Protein AF-A0ABD0MXZ6-F1 (afdb_monomer)

InterPro domains:
  IPR010255 Haem peroxidase superfamily [SSF48113] (2-83)
  IPR019791 Haem peroxidase, animal-type [PF03098] (3-91)
  IPR019791 Haem peroxidase, animal-type [PS50292] (1-92)
  IPR037120 Haem peroxidase domain superfamily, animal type [G3DSA:1.10.640.10] (1-92)

Solvent-accessible surface area (backbone atoms only — not comparable to full-atom values): 5722 Å² total; per-residue (Å²): 108,71,68,62,51,37,55,75,43,73,69,40,74,90,69,61,50,68,69,62,53,31,57,72,52,43,79,96,50,72,8,72,65,45,43,51,54,53,49,55,52,52,50,50,54,56,76,69,40,72,79,34,73,82,42,63,89,63,67,84,50,54,74,69,52,39,53,52,56,71,69,57,48,74,59,58,52,47,46,71,77,43,100,52,59,98,76,78,59,78,83,130

pLDDT: mean 95.55, std 4.24, range [68.75, 98.62]

Structure (mmCIF, N/CA/C/O backbone):
data_AF-A0ABD0MXZ6-F1
#
_entry.id   AF-A0ABD0MXZ6-F1
#
loop_
_atom_site.group_PDB
_atom_site.id
_atom_site.type_symbol
_atom_site.label_atom_id
_atom_site.label_alt_id
_atom_site.label_comp_id
_atom_site.label_asym_id
_atom_site.label_entity_id
_atom_site.label_seq_id
_atom_site.pdbx_PDB_ins_code
_atom_site.Cartn_x
_atom_site.Cartn_y
_atom_site.Cartn_z
_atom_site.occupancy
_atom_site.B_iso_or_equiv
_atom_site.auth_seq_id
_atom_site.auth_comp_id
_atom_site.auth_asym_id
_atom_site.auth_atom_id
_atom_site.pdbx_PDB_model_num
ATOM 1 N N . PHE A 1 1 ? 21.603 -9.928 -19.113 1.00 87.44 1 PHE A N 1
ATOM 2 C CA . PHE A 1 1 ? 20.204 -9.478 -19.181 1.00 87.44 1 PHE A CA 1
ATOM 3 C C . PHE A 1 1 ? 20.124 -8.015 -19.608 1.00 87.44 1 PHE A C 1
ATOM 5 O O . PHE A 1 1 ? 19.802 -7.796 -20.764 1.00 87.44 1 PHE A O 1
ATOM 12 N N . LEU A 1 2 ? 20.551 -7.051 -18.778 1.00 94.12 2 LEU A N 1
ATOM 13 C CA . LEU A 1 2 ? 20.452 -5.607 -19.074 1.00 94.12 2 LEU A CA 1
ATOM 14 C C . LEU A 1 2 ? 21.003 -5.179 -20.447 1.00 94.12 2 LEU A C 1
ATOM 16 O O . LEU A 1 2 ? 20.355 -4.407 -21.131 1.00 94.12 2 LEU A O 1
ATOM 20 N N . ARG A 1 3 ? 22.137 -5.736 -20.901 1.00 96.00 3 ARG A N 1
ATOM 21 C CA . ARG A 1 3 ? 22.673 -5.461 -22.253 1.00 96.00 3 ARG A CA 1
ATOM 22 C C . ARG A 1 3 ? 21.715 -5.849 -23.387 1.00 96.00 3 ARG A C 1
ATOM 24 O O . ARG A 1 3 ? 21.498 -5.058 -24.287 1.00 96.00 3 ARG A O 1
ATOM 31 N N . LYS A 1 4 ? 21.090 -7.029 -23.299 1.00 97.06 4 LYS A N 1
ATOM 32 C CA . LYS A 1 4 ? 20.099 -7.488 -24.290 1.00 97.06 4 LYS A CA 1
ATOM 33 C C . LYS A 1 4 ? 18.828 -6.638 -24.251 1.00 97.06 4 LYS A C 1
ATOM 35 O O . LYS A 1 4 ? 18.187 -6.445 -25.272 1.00 97.06 4 LYS A O 1
ATOM 40 N N . LEU A 1 5 ? 18.461 -6.159 -23.062 1.00 96.19 5 LEU A N 1
ATOM 41 C CA . LEU A 1 5 ? 17.325 -5.261 -22.896 1.00 96.19 5 LEU A CA 1
ATOM 42 C C . LEU A 1 5 ? 17.630 -3.894 -23.516 1.00 96.19 5 LEU A C 1
ATOM 44 O O . LEU A 1 5 ? 16.834 -3.401 -24.297 1.00 96.19 5 LEU A O 1
ATOM 48 N N . ALA A 1 6 ? 18.809 -3.329 -23.252 1.00 97.19 6 ALA A N 1
ATOM 49 C CA . ALA A 1 6 ? 19.255 -2.096 -23.894 1.00 97.19 6 ALA A CA 1
ATOM 50 C C . ALA A 1 6 ? 19.264 -2.230 -25.426 1.00 97.19 6 ALA A C 1
ATOM 52 O O . ALA A 1 6 ? 18.745 -1.355 -26.105 1.00 97.19 6 ALA A O 1
ATOM 53 N N . GLU A 1 7 ? 19.757 -3.350 -25.967 1.00 97.81 7 GLU A N 1
ATOM 54 C CA . GLU A 1 7 ? 19.693 -3.653 -27.405 1.00 97.81 7 GLU A CA 1
ATOM 55 C C . GLU A 1 7 ? 18.249 -3.709 -27.940 1.00 97.81 7 GLU A C 1
ATOM 57 O O . GLU A 1 7 ? 17.986 -3.166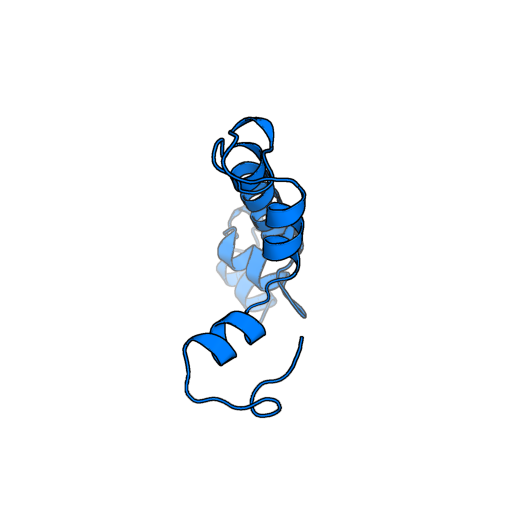 -29.010 1.00 97.81 7 GLU A O 1
ATOM 62 N N . LEU A 1 8 ? 17.306 -4.309 -27.198 1.00 97.38 8 LEU A N 1
ATOM 63 C CA . LEU A 1 8 ? 15.881 -4.354 -27.564 1.00 97.38 8 LEU A CA 1
ATOM 64 C C . LEU A 1 8 ? 15.257 -2.953 -27.659 1.00 97.38 8 LEU A C 1
ATOM 66 O O . LEU A 1 8 ? 14.418 -2.716 -28.524 1.00 97.38 8 LEU A O 1
ATOM 70 N N . TYR A 1 9 ? 15.695 -2.028 -26.805 1.00 97.50 9 TYR A N 1
ATOM 71 C CA . TYR A 1 9 ? 15.297 -0.617 -26.837 1.00 97.50 9 TYR A CA 1
ATOM 72 C C . TYR A 1 9 ? 16.219 0.248 -27.710 1.00 97.50 9 TYR A C 1
ATOM 74 O O . TYR A 1 9 ? 16.255 1.464 -27.552 1.00 97.50 9 TYR A O 1
ATOM 82 N N . GLU A 1 10 ? 16.977 -0.357 -28.633 1.00 97.94 10 GLU A N 1
ATOM 83 C CA . GLU A 1 10 ? 17.870 0.338 -29.576 1.00 97.94 10 GLU A CA 1
ATOM 84 C C . GLU A 1 10 ? 18.925 1.231 -28.892 1.00 97.94 10 GLU A C 1
ATOM 86 O O . GLU A 1 10 ? 19.412 2.206 -29.457 1.00 97.94 10 GLU A O 1
ATOM 91 N N . ASN A 1 11 ? 19.317 0.867 -27.668 1.00 97.00 11 ASN A N 1
ATOM 92 C CA . ASN A 1 11 ? 20.182 1.638 -26.772 1.00 97.00 11 ASN A CA 1
ATOM 93 C C . ASN A 1 11 ? 19.664 3.059 -26.472 1.00 97.00 11 ASN A C 1
ATOM 95 O O . ASN A 1 11 ? 20.442 3.927 -26.074 1.00 97.00 11 ASN A O 1
ATOM 99 N N . ASP A 1 12 ? 18.357 3.287 -26.615 1.00 97.75 12 ASP A N 1
ATOM 100 C CA . ASP A 1 12 ? 17.685 4.547 -26.316 1.00 97.75 12 ASP A CA 1
ATOM 101 C C . ASP A 1 12 ? 16.779 4.389 -25.088 1.00 97.75 12 ASP A C 1
ATOM 103 O O . ASP A 1 12 ? 15.714 3.770 -25.125 1.00 97.75 12 ASP A O 1
ATOM 107 N N . ILE A 1 13 ? 17.209 4.982 -23.974 1.00 95.50 13 ILE A N 1
ATOM 108 C CA . ILE A 1 13 ? 16.498 4.902 -22.696 1.00 95.50 13 ILE A CA 1
ATOM 109 C C . ILE A 1 13 ? 15.120 5.571 -22.730 1.00 95.50 13 ILE A C 1
ATOM 111 O O . ILE A 1 13 ? 14.241 5.180 -21.969 1.00 95.50 13 ILE A O 1
ATOM 115 N N . SER A 1 14 ? 14.898 6.549 -23.615 1.00 97.44 14 SER A N 1
ATOM 116 C CA . SER A 1 14 ? 13.616 7.262 -23.702 1.00 97.44 14 SER A CA 1
ATOM 117 C C . SER A 1 14 ? 12.467 6.373 -24.188 1.00 97.44 14 SER A C 1
ATOM 119 O O . SER A 1 14 ? 11.298 6.718 -24.022 1.00 97.44 14 SER A O 1
ATOM 121 N N . ARG A 1 15 ? 12.801 5.209 -24.758 1.00 97.69 15 ARG A N 1
ATOM 122 C CA . ARG A 1 15 ? 11.853 4.212 -25.260 1.00 97.69 15 ARG A CA 1
ATOM 123 C C . ARG A 1 15 ? 11.466 3.165 -24.223 1.00 97.69 15 ARG A C 1
ATOM 125 O O . ARG A 1 15 ? 10.558 2.384 -24.487 1.00 97.69 15 ARG A O 1
ATOM 132 N N . LEU A 1 16 ? 12.151 3.127 -23.079 1.00 97.38 16 LEU A N 1
ATOM 133 C CA . LEU A 1 16 ? 11.857 2.185 -22.007 1.00 97.38 16 LEU A CA 1
ATOM 134 C C . LEU A 1 16 ? 10.510 2.533 -21.365 1.00 97.38 16 LEU A C 1
ATOM 136 O O . LEU A 1 16 ? 10.331 3.626 -20.829 1.00 97.38 16 LEU A O 1
ATOM 140 N N . GLU A 1 17 ? 9.560 1.6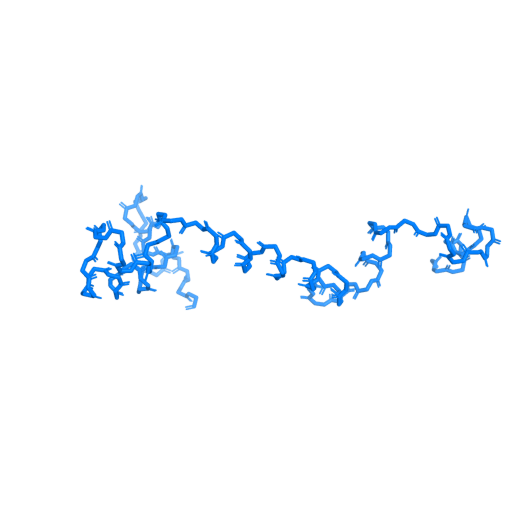01 -21.381 1.00 97.56 17 GLU A N 1
ATOM 141 C CA . GLU A 1 17 ? 8.263 1.830 -20.757 1.00 97.56 17 GLU A CA 1
ATOM 142 C C . GLU A 1 17 ? 8.353 1.789 -19.230 1.00 97.56 17 GLU A C 1
ATOM 144 O O . GLU A 1 17 ? 9.122 1.027 -18.636 1.00 97.56 17 GLU A O 1
ATOM 149 N N . LEU A 1 18 ? 7.462 2.553 -18.590 1.00 96.81 18 LEU A N 1
ATOM 150 C CA . LEU A 1 18 ? 7.332 2.649 -17.136 1.00 96.81 18 LEU A CA 1
ATOM 151 C C . LEU A 1 18 ? 7.292 1.278 -16.450 1.00 96.81 18 LEU A C 1
ATOM 153 O O . LEU A 1 18 ? 7.929 1.093 -15.419 1.00 96.81 18 LEU A O 1
ATOM 157 N N . PHE A 1 19 ? 6.539 0.323 -17.005 1.00 96.31 19 PHE A N 1
ATOM 158 C CA . PHE A 1 19 ? 6.366 -0.976 -16.363 1.00 96.31 19 PHE A CA 1
ATOM 159 C C . PHE A 1 19 ? 7.678 -1.765 -16.304 1.00 96.31 19 PHE A C 1
ATOM 161 O O . PHE A 1 19 ? 8.037 -2.291 -15.253 1.00 96.31 19 PHE A O 1
ATOM 168 N N . VAL A 1 20 ? 8.424 -1.803 -17.411 1.00 96.38 20 VAL A N 1
ATOM 169 C CA . VAL A 1 20 ? 9.724 -2.482 -17.465 1.00 96.38 20 VAL A CA 1
ATOM 170 C C . VAL A 1 20 ? 10.731 -1.744 -16.589 1.00 96.38 20 VAL A C 1
ATOM 172 O O . VAL A 1 20 ? 11.395 -2.382 -15.779 1.00 96.38 20 VAL A O 1
ATOM 175 N N . GLY A 1 21 ? 10.794 -0.411 -16.680 1.00 95.75 21 GLY A N 1
ATOM 176 C CA . GLY A 1 21 ? 11.664 0.410 -15.836 1.00 95.75 21 GLY A CA 1
ATOM 177 C C . GLY A 1 21 ? 11.425 0.197 -14.339 1.00 95.75 21 GLY A C 1
ATOM 178 O O . GLY A 1 21 ? 12.362 -0.109 -13.609 1.00 95.75 21 GLY A O 1
ATOM 179 N N . GLY A 1 22 ? 10.172 0.254 -13.886 1.00 95.81 22 GLY A N 1
ATOM 180 C CA . GLY A 1 22 ? 9.837 0.063 -12.474 1.00 95.81 22 GLY A CA 1
ATOM 181 C C . GLY A 1 22 ? 10.123 -1.350 -11.956 1.00 95.81 22 GLY A C 1
ATOM 182 O O . GLY A 1 22 ? 10.513 -1.508 -10.800 1.00 95.81 22 GLY A O 1
ATOM 183 N N . LEU A 1 23 ? 10.011 -2.380 -12.805 1.00 95.19 23 LEU A N 1
ATOM 184 C CA . LEU A 1 23 ? 10.439 -3.738 -12.451 1.00 95.19 23 LEU A CA 1
ATOM 185 C C . LEU A 1 23 ? 11.961 -3.851 -12.308 1.00 95.19 23 LEU A C 1
ATOM 187 O O . LEU A 1 23 ? 12.433 -4.562 -11.423 1.00 95.19 23 LEU A O 1
ATOM 191 N N . LEU A 1 24 ? 12.733 -3.158 -13.153 1.00 95.75 24 LEU A N 1
ATOM 192 C CA . LEU A 1 24 ? 14.200 -3.163 -13.074 1.00 95.75 24 LEU A CA 1
ATOM 193 C C . LEU A 1 24 ? 14.734 -2.511 -11.794 1.00 95.75 24 LEU A C 1
ATOM 195 O O . LEU A 1 24 ? 15.845 -2.827 -11.376 1.00 95.75 24 LEU A O 1
ATOM 199 N N . GLU A 1 25 ? 13.966 -1.614 -11.180 1.00 95.56 25 GLU A N 1
ATOM 200 C CA . GLU A 1 25 ? 14.330 -0.947 -9.929 1.00 95.56 25 GLU A CA 1
ATOM 201 C C . GLU A 1 25 ? 14.049 -1.793 -8.669 1.00 95.56 25 GLU A C 1
ATOM 203 O O . GLU A 1 25 ? 14.461 -1.418 -7.569 1.00 95.56 25 GLU A O 1
ATOM 208 N N . SER A 1 26 ? 13.341 -2.919 -8.807 1.00 94.12 26 SER A N 1
ATOM 209 C CA . SER A 1 26 ? 12.922 -3.774 -7.691 1.00 94.12 26 SER A CA 1
ATOM 210 C C . SER A 1 26 ? 14.092 -4.562 -7.090 1.00 94.12 26 SER A C 1
ATOM 212 O O . SER A 1 26 ? 14.860 -5.196 -7.813 1.00 94.12 26 SER A O 1
ATOM 214 N N . GLN A 1 27 ? 14.181 -4.594 -5.755 1.00 88.88 27 GLN A N 1
ATOM 215 C CA . GLN A 1 27 ? 15.132 -5.438 -5.008 1.00 88.88 27 GLN A CA 1
ATOM 216 C C . GLN A 1 27 ? 14.400 -6.317 -3.984 1.00 88.88 27 GLN A C 1
ATOM 218 O O . GLN A 1 27 ? 14.047 -7.448 -4.301 1.00 88.88 27 GLN A O 1
ATOM 223 N N . GLU A 1 28 ? 14.108 -5.784 -2.794 1.00 89.94 28 GLU A N 1
ATOM 224 C CA . GLU A 1 28 ? 13.329 -6.459 -1.734 1.00 89.94 28 GLU A CA 1
ATOM 225 C C . GLU A 1 28 ? 11.868 -5.967 -1.669 1.00 89.94 28 GLU A C 1
ATOM 227 O O . GLU A 1 28 ? 11.118 -6.275 -0.748 1.00 89.94 28 GLU A O 1
ATOM 232 N N . GLY A 1 29 ? 11.458 -5.186 -2.667 1.00 91.44 29 GLY A N 1
ATOM 233 C CA . GLY A 1 29 ? 10.156 -4.541 -2.781 1.00 91.44 29 GLY A CA 1
ATOM 234 C C . GLY A 1 29 ? 10.114 -3.633 -4.015 1.00 91.44 29 GLY A C 1
ATOM 235 O O . GLY A 1 29 ? 11.080 -3.622 -4.789 1.00 91.44 29 GLY A O 1
ATOM 236 N N . PRO A 1 30 ? 9.024 -2.868 -4.212 1.00 95.12 30 PRO A N 1
ATOM 237 C CA . PRO A 1 30 ? 8.895 -1.976 -5.357 1.00 95.12 30 PRO A CA 1
ATOM 238 C C . PRO A 1 30 ? 10.041 -0.960 -5.409 1.00 95.12 30 PRO A C 1
ATOM 240 O O . PRO A 1 30 ? 10.395 -0.349 -4.400 1.00 95.12 30 PRO A O 1
ATOM 243 N N . GLY 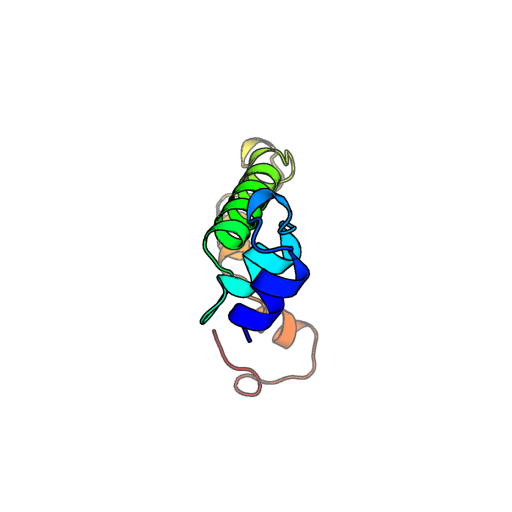A 1 31 ? 10.597 -0.746 -6.602 1.00 96.81 31 GLY A N 1
ATOM 244 C CA . GLY A 1 31 ? 11.619 0.274 -6.822 1.00 96.81 31 GLY A CA 1
ATOM 245 C C . GLY A 1 31 ? 11.127 1.702 -6.544 1.00 96.81 31 GLY A C 1
ATOM 246 O O . GLY A 1 31 ? 9.921 1.908 -6.362 1.00 96.81 31 GLY A O 1
ATOM 247 N N . PRO A 1 32 ? 12.021 2.707 -6.512 1.00 97.44 32 PRO A N 1
ATOM 248 C CA . PRO A 1 32 ? 11.666 4.087 -6.182 1.00 97.44 32 PRO A CA 1
ATOM 249 C C . PRO A 1 32 ? 10.505 4.653 -7.006 1.00 97.44 32 PRO A C 1
ATOM 251 O O . PRO A 1 32 ? 9.632 5.314 -6.438 1.00 97.44 32 PRO A O 1
ATOM 254 N N . VAL A 1 33 ? 10.440 4.366 -8.311 1.00 97.31 33 VAL A N 1
ATOM 255 C CA . VAL A 1 33 ? 9.368 4.868 -9.182 1.00 97.31 33 VAL A CA 1
ATOM 256 C C . VAL A 1 33 ? 8.018 4.275 -8.790 1.00 97.31 33 VAL A C 1
ATOM 258 O O . VAL A 1 33 ? 7.062 5.016 -8.559 1.00 97.31 33 VAL A O 1
ATOM 261 N N . PHE A 1 34 ? 7.926 2.950 -8.658 1.00 97.75 34 PHE A N 1
ATOM 262 C CA . PHE A 1 34 ? 6.677 2.301 -8.254 1.00 97.75 34 PHE A CA 1
ATOM 263 C C . PHE A 1 34 ? 6.283 2.649 -6.821 1.00 97.75 34 PHE A C 1
ATOM 265 O O . PHE A 1 34 ? 5.119 2.958 -6.591 1.00 97.75 34 PHE A O 1
ATOM 272 N N . SER A 1 35 ? 7.229 2.674 -5.881 1.00 97.38 35 SER A N 1
ATOM 273 C CA . SER A 1 35 ? 6.971 3.079 -4.496 1.00 97.38 35 SER A CA 1
ATOM 274 C C . SER A 1 35 ? 6.387 4.490 -4.418 1.00 97.38 35 SER A C 1
ATOM 276 O O . SER A 1 35 ? 5.388 4.698 -3.736 1.00 97.38 35 SER A O 1
ATOM 278 N N . THR A 1 36 ? 6.954 5.440 -5.168 1.00 98.12 36 THR A N 1
ATOM 279 C CA . THR A 1 36 ? 6.474 6.830 -5.193 1.00 98.12 36 THR A CA 1
ATOM 280 C C . THR A 1 36 ? 5.069 6.925 -5.778 1.00 98.12 36 THR A C 1
ATOM 282 O O . THR A 1 36 ? 4.197 7.539 -5.169 1.00 98.12 36 THR A O 1
ATOM 285 N N . ILE A 1 37 ? 4.829 6.289 -6.931 1.00 98.25 37 ILE A N 1
ATOM 286 C CA . ILE A 1 37 ? 3.511 6.303 -7.579 1.00 98.25 37 ILE A CA 1
ATOM 287 C C . ILE A 1 37 ? 2.468 5.668 -6.659 1.00 98.25 37 ILE A C 1
ATOM 289 O O . ILE A 1 37 ? 1.426 6.264 -6.414 1.00 98.25 37 ILE A O 1
ATOM 293 N N . ILE A 1 38 ? 2.740 4.475 -6.130 1.00 97.88 38 ILE A N 1
ATOM 294 C CA . ILE A 1 38 ? 1.796 3.748 -5.277 1.00 97.88 38 ILE A CA 1
ATOM 295 C C . ILE A 1 38 ? 1.478 4.568 -4.023 1.00 97.88 38 ILE A C 1
ATOM 297 O O . ILE A 1 38 ? 0.302 4.763 -3.720 1.00 97.88 38 ILE A O 1
ATOM 301 N N . LEU A 1 39 ? 2.495 5.095 -3.333 1.00 98.31 39 LEU A N 1
ATOM 302 C CA . LEU A 1 39 ? 2.304 5.899 -2.126 1.00 98.31 39 LEU A CA 1
ATOM 303 C C . LEU A 1 39 ? 1.450 7.144 -2.395 1.00 98.31 39 LEU A C 1
ATOM 305 O O . LEU A 1 39 ? 0.447 7.337 -1.711 1.00 98.31 39 LEU A O 1
ATOM 309 N N . ASP A 1 40 ? 1.794 7.932 -3.417 1.00 98.56 40 ASP A N 1
ATOM 310 C CA . ASP A 1 40 ? 1.030 9.128 -3.797 1.00 98.56 40 ASP A CA 1
ATOM 311 C C . ASP A 1 40 ? -0.440 8.787 -4.086 1.00 98.56 40 ASP A C 1
ATOM 313 O O . ASP A 1 40 ? -1.358 9.459 -3.611 1.00 98.56 40 ASP A O 1
ATOM 317 N N . GLN A 1 41 ? -0.697 7.692 -4.808 1.00 98.56 41 GLN A N 1
ATOM 318 C CA . GLN A 1 41 ? -2.070 7.280 -5.092 1.00 98.56 41 GLN A CA 1
ATOM 319 C C . GLN A 1 41 ? -2.835 6.870 -3.826 1.00 98.56 41 GLN A C 1
ATOM 321 O O . GLN A 1 41 ? -3.992 7.266 -3.673 1.00 98.56 41 GLN A O 1
ATOM 326 N N . PHE A 1 42 ? -2.215 6.133 -2.899 1.00 98.50 42 PHE A N 1
ATOM 327 C CA . PHE A 1 42 ? -2.852 5.770 -1.628 1.00 98.50 42 PHE A CA 1
ATOM 328 C C . PHE A 1 42 ? -3.135 6.993 -0.747 1.00 98.50 42 PHE A C 1
ATOM 330 O O . PHE A 1 42 ? -4.214 7.081 -0.158 1.00 98.50 42 PHE A O 1
ATOM 337 N N . GLU A 1 43 ? -2.223 7.966 -0.696 1.00 98.56 43 GLU A N 1
ATOM 338 C CA . GLU A 1 43 ? -2.452 9.224 0.021 1.00 98.56 43 GLU A CA 1
ATOM 339 C C . GLU A 1 43 ? -3.619 10.008 -0.575 1.00 98.56 43 GLU A C 1
ATOM 341 O O . GLU A 1 43 ? -4.472 10.501 0.166 1.00 98.56 43 GLU A O 1
ATOM 346 N N . ARG A 1 44 ? -3.703 10.089 -1.907 1.00 98.62 44 ARG A N 1
ATOM 347 C CA . ARG A 1 44 ? -4.808 10.765 -2.599 1.00 98.62 44 ARG A CA 1
ATOM 348 C C . ARG A 1 44 ? -6.145 10.089 -2.324 1.00 98.62 44 ARG A C 1
ATOM 350 O O . ARG A 1 44 ? -7.108 10.794 -2.046 1.00 98.62 44 ARG A O 1
ATOM 357 N N . ILE A 1 45 ? -6.204 8.757 -2.359 1.00 98.50 45 ILE A N 1
ATOM 358 C CA . ILE A 1 45 ? -7.426 8.002 -2.039 1.00 98.50 45 ILE A CA 1
ATOM 359 C C . ILE A 1 45 ? -7.851 8.280 -0.595 1.00 98.50 45 ILE A C 1
ATOM 361 O O . ILE A 1 45 ? -8.988 8.685 -0.370 1.00 98.50 45 ILE A O 1
ATOM 365 N N . ARG A 1 46 ? -6.930 8.142 0.368 1.00 98.38 46 ARG A N 1
ATOM 366 C CA . ARG A 1 46 ? -7.204 8.400 1.788 1.00 98.38 46 ARG A CA 1
ATOM 367 C C . ARG A 1 46 ? -7.707 9.823 2.023 1.00 98.38 46 ARG A C 1
ATOM 369 O O . ARG A 1 46 ? -8.733 10.027 2.660 1.00 98.38 46 ARG A O 1
ATOM 376 N N . ASN A 1 47 ? -6.961 10.811 1.534 1.00 97.88 47 ASN A N 1
ATOM 377 C CA . ASN A 1 47 ? -7.202 12.217 1.845 1.00 97.88 47 ASN A CA 1
ATOM 378 C C . ASN A 1 47 ? -8.435 12.776 1.112 1.00 97.88 47 ASN A C 1
ATOM 380 O O . ASN A 1 47 ? -9.025 13.748 1.580 1.00 97.88 47 ASN A O 1
ATOM 384 N N . ALA A 1 48 ? -8.806 12.208 -0.041 1.00 97.75 48 ALA A N 1
ATOM 385 C CA . ALA A 1 48 ? -9.952 12.663 -0.829 1.00 97.75 48 ALA A CA 1
ATOM 386 C C . ALA A 1 48 ? -11.267 11.943 -0.485 1.00 97.75 48 ALA A C 1
ATOM 388 O O . ALA A 1 48 ? -12.330 12.388 -0.926 1.00 97.75 48 ALA A O 1
ATOM 389 N N . ASP A 1 49 ? -11.228 10.850 0.281 1.00 98.38 49 ASP A N 1
ATOM 390 C CA . ASP A 1 49 ? -12.430 10.111 0.648 1.00 98.38 49 ASP A CA 1
ATOM 391 C C . ASP A 1 49 ? -13.144 10.750 1.848 1.00 98.38 49 ASP A C 1
ATOM 393 O O . ASP A 1 49 ? -12.711 10.685 2.999 1.00 98.38 49 ASP A O 1
ATOM 397 N N . ARG A 1 50 ? -14.315 11.340 1.583 1.00 98.19 50 ARG A N 1
ATOM 398 C CA . ARG A 1 50 ? -15.174 11.917 2.624 1.00 98.19 50 ARG A CA 1
ATOM 399 C C . ARG A 1 50 ? -15.609 10.877 3.661 1.00 98.19 50 ARG A C 1
ATOM 401 O O . ARG A 1 50 ? -15.823 11.242 4.817 1.00 98.19 50 ARG A O 1
ATOM 408 N N . PHE A 1 51 ? -15.750 9.617 3.266 1.00 98.12 51 PHE A N 1
ATOM 409 C CA . PHE A 1 51 ? -16.158 8.512 4.128 1.00 98.12 51 PHE A CA 1
ATOM 410 C C . PHE A 1 51 ? -14.973 7.726 4.699 1.00 98.12 51 PHE A C 1
ATOM 412 O O . PHE A 1 51 ? -15.188 6.684 5.316 1.00 98.12 51 PHE A O 1
ATOM 419 N N . TRP A 1 52 ? -13.741 8.233 4.554 1.00 98.38 52 TRP A N 1
ATOM 420 C CA . TRP A 1 52 ? -12.583 7.639 5.210 1.00 98.38 52 TRP A CA 1
ATOM 421 C C . TRP A 1 52 ? -12.836 7.509 6.716 1.00 98.38 52 TRP A C 1
ATOM 423 O O . TRP A 1 52 ? -13.286 8.461 7.359 1.00 98.38 52 TRP A O 1
ATOM 433 N N . PHE A 1 53 ? -12.566 6.335 7.287 1.00 98.19 53 PHE A N 1
ATOM 434 C CA . PHE A 1 53 ? -12.988 6.010 8.654 1.00 98.19 53 PHE A CA 1
ATOM 435 C C . PHE A 1 53 ? -12.343 6.910 9.721 1.00 98.19 53 PHE A C 1
ATOM 437 O O . PHE A 1 53 ? -12.928 7.123 10.775 1.00 98.19 53 PHE A O 1
ATOM 444 N N . GLU A 1 54 ? -11.169 7.481 9.438 1.00 98.12 54 GLU A N 1
ATOM 445 C CA . GLU A 1 54 ? -10.475 8.409 10.345 1.00 98.12 54 GLU A CA 1
ATOM 446 C C . GLU A 1 54 ? -10.972 9.859 10.211 1.00 98.12 54 GLU A C 1
ATOM 448 O O . GLU A 1 54 ? -10.549 10.735 10.965 1.00 98.12 54 GLU A O 1
ATOM 453 N N . ASN A 1 55 ? -11.847 10.149 9.242 1.00 97.75 55 ASN A N 1
ATOM 454 C CA . ASN A 1 55 ? -12.404 11.483 9.061 1.00 97.75 55 ASN A CA 1
ATOM 455 C C . ASN A 1 55 ? -13.544 11.743 10.057 1.00 97.75 55 ASN A C 1
ATOM 457 O O . ASN A 1 55 ? -14.717 11.586 9.735 1.00 97.75 55 ASN A O 1
ATOM 461 N N . ILE A 1 56 ? -13.207 12.251 11.239 1.00 96.06 56 ILE A N 1
ATOM 462 C CA . I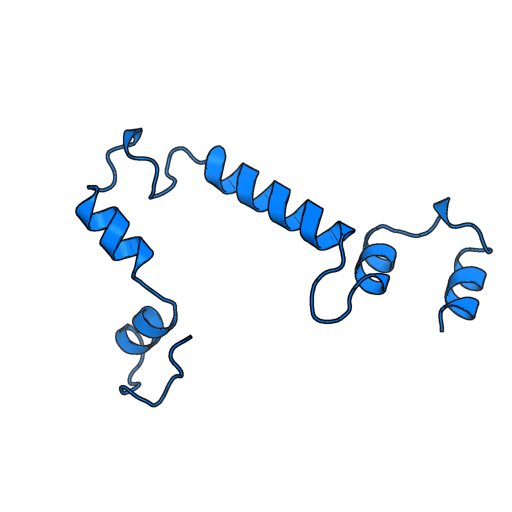LE A 1 56 ? -14.173 12.575 12.305 1.00 96.06 56 ILE A CA 1
ATOM 463 C C . ILE A 1 56 ? -15.295 13.537 11.876 1.00 96.06 56 ILE A C 1
ATOM 465 O O . ILE A 1 56 ? -16.369 13.551 12.474 1.00 96.06 56 ILE A O 1
ATOM 469 N N . GLN A 1 57 ? -15.085 14.338 10.825 1.00 96.69 57 GLN A N 1
ATOM 470 C CA . GLN A 1 57 ? -16.075 15.314 10.359 1.00 96.69 57 GLN A CA 1
ATOM 471 C C . GLN A 1 57 ? -17.281 14.659 9.677 1.00 96.69 57 GLN A C 1
ATOM 473 O O . GLN A 1 57 ? -18.325 15.296 9.543 1.00 96.69 57 GLN A O 1
ATOM 478 N N . ASN A 1 58 ? -17.155 13.407 9.224 1.00 96.94 58 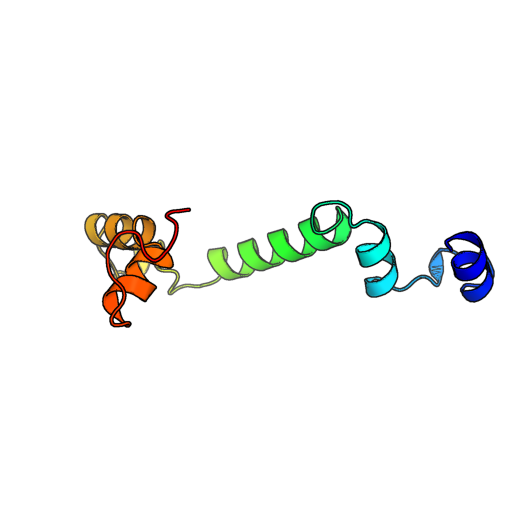ASN A N 1
ATOM 479 C CA . ASN A 1 58 ? -18.266 12.685 8.606 1.00 96.94 58 ASN A CA 1
ATOM 480 C C . ASN A 1 58 ? -19.236 12.070 9.630 1.00 96.94 58 ASN A C 1
ATOM 482 O O . ASN A 1 58 ? -20.327 11.660 9.236 1.00 96.94 58 ASN A O 1
ATOM 486 N N . GLY A 1 59 ? -18.860 12.033 10.916 1.00 96.69 59 GLY A N 1
ATOM 487 C CA . GLY A 1 59 ? -19.689 11.523 12.008 1.00 96.69 59 GLY A CA 1
ATOM 488 C C . GLY A 1 59 ? -19.994 10.022 11.947 1.00 96.69 59 GLY A C 1
ATOM 489 O O . GLY A 1 59 ? -20.949 9.595 12.589 1.00 96.69 59 GLY A O 1
ATOM 490 N N . LEU A 1 60 ? -19.238 9.231 11.171 1.00 97.88 60 LEU A N 1
ATOM 491 C CA . LEU A 1 60 ? -19.447 7.782 11.055 1.00 97.88 60 LEU A CA 1
ATOM 492 C C . LEU A 1 60 ? -19.005 7.015 12.305 1.00 97.88 60 LEU A C 1
ATOM 494 O O . LEU A 1 60 ? -19.651 6.037 12.668 1.00 97.88 60 LEU A O 1
ATOM 498 N N . PHE A 1 61 ? -17.907 7.448 12.928 1.00 98.38 61 PHE A N 1
ATOM 499 C CA . PHE A 1 61 ? -17.269 6.769 14.053 1.00 98.38 61 PHE A CA 1
ATOM 500 C C . PHE A 1 61 ? -16.849 7.772 15.130 1.00 98.38 61 PHE A C 1
ATOM 502 O O . PHE A 1 61 ? -16.457 8.903 14.837 1.00 98.38 61 PHE A O 1
ATOM 509 N N . THR A 1 62 ? -16.912 7.332 16.383 1.00 98.06 62 THR A N 1
ATOM 510 C CA . THR A 1 62 ? -16.306 7.992 17.547 1.00 98.06 62 THR A CA 1
ATOM 511 C C . THR A 1 62 ? -14.787 7.781 17.574 1.00 98.06 62 THR A C 1
ATOM 513 O O . THR A 1 62 ? -14.257 6.872 16.935 1.00 98.06 62 THR A O 1
ATOM 516 N N . GLU A 1 63 ? -14.060 8.585 18.353 1.00 97.62 63 GLU A N 1
ATOM 517 C CA . GLU A 1 63 ? -12.607 8.422 18.538 1.00 97.62 63 GLU A CA 1
ATOM 518 C C . GLU A 1 63 ? -12.250 7.042 19.119 1.00 97.62 63 GLU A C 1
ATOM 520 O O . GLU A 1 63 ? -11.245 6.424 18.757 1.00 97.62 63 GLU A O 1
ATOM 525 N N . GLU A 1 64 ? -13.090 6.526 20.017 1.00 98.06 64 GLU A N 1
ATOM 526 C CA . GLU A 1 64 ? -12.978 5.183 20.580 1.00 98.06 64 GLU A CA 1
ATOM 527 C C . GLU A 1 64 ? -13.109 4.100 19.502 1.00 98.06 64 GLU A C 1
ATOM 529 O O . GLU A 1 64 ? -12.294 3.176 19.466 1.00 98.06 64 GLU A O 1
ATOM 534 N N . GLU A 1 65 ? -14.083 4.232 18.602 1.00 98.44 65 GLU A N 1
ATOM 535 C CA . GLU A 1 65 ? -14.301 3.294 17.497 1.00 98.44 65 GLU A CA 1
ATOM 536 C C . GLU A 1 65 ? -13.185 3.375 16.451 1.00 98.44 65 GLU A C 1
ATOM 538 O O . GLU A 1 65 ? -12.712 2.338 15.992 1.00 98.44 65 GLU A O 1
ATOM 543 N N . ILE A 1 66 ? -12.677 4.571 16.134 1.00 98.50 66 ILE A N 1
ATOM 544 C CA . ILE A 1 66 ? -11.513 4.736 15.246 1.00 98.50 66 ILE A CA 1
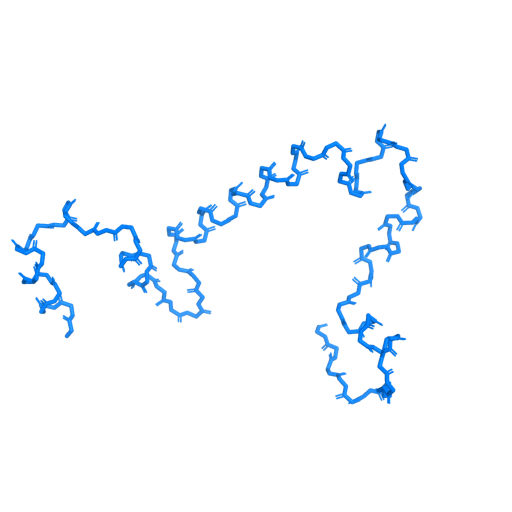ATOM 545 C C . ILE A 1 66 ? -10.290 4.018 15.824 1.00 98.50 66 ILE A C 1
ATOM 547 O O . ILE A 1 66 ? -9.579 3.322 15.094 1.00 98.50 66 ILE A O 1
ATOM 551 N N . ARG A 1 67 ? -10.045 4.137 17.138 1.00 98.25 67 ARG A N 1
ATOM 552 C CA . ARG A 1 67 ? -8.968 3.388 17.807 1.00 98.25 67 ARG A CA 1
ATOM 553 C C . ARG A 1 67 ? -9.187 1.879 17.725 1.00 98.25 67 ARG A C 1
ATOM 555 O O . ARG A 1 67 ? -8.226 1.156 17.477 1.00 98.25 67 ARG A O 1
ATOM 562 N N . ALA A 1 68 ? -10.420 1.403 17.892 1.00 98.19 68 ALA A N 1
ATOM 563 C CA . ALA A 1 68 ? -10.739 -0.016 17.744 1.00 98.19 68 ALA A CA 1
ATOM 564 C C . ALA A 1 68 ? -10.483 -0.520 16.310 1.00 98.19 68 ALA A C 1
ATOM 566 O O . ALA A 1 68 ? -9.848 -1.559 16.135 1.00 98.19 68 ALA A O 1
ATOM 567 N N . ILE A 1 69 ? -10.889 0.244 15.289 1.00 98.06 69 ILE A N 1
ATOM 568 C CA . ILE A 1 69 ? -10.644 -0.090 13.877 1.00 98.06 69 ILE A CA 1
ATOM 569 C C . ILE A 1 69 ? -9.139 -0.110 13.579 1.00 98.06 69 ILE A C 1
ATOM 571 O O . ILE A 1 69 ? -8.656 -1.072 12.993 1.00 98.06 69 ILE A O 1
ATOM 575 N N . ARG A 1 70 ? -8.370 0.891 14.036 1.00 97.25 70 ARG A N 1
ATOM 576 C CA . ARG A 1 70 ? -6.902 0.921 13.862 1.00 97.25 70 ARG A CA 1
ATOM 577 C C . ARG A 1 70 ? -6.187 -0.266 14.506 1.00 97.25 70 ARG A C 1
ATOM 579 O O . ARG A 1 70 ? -5.157 -0.693 14.000 1.00 97.25 70 ARG A O 1
ATOM 586 N N . ASN A 1 71 ? -6.716 -0.766 15.619 1.00 97.12 71 ASN A N 1
ATOM 587 C CA . ASN A 1 71 ? -6.160 -1.921 16.318 1.00 97.12 71 ASN A CA 1
ATOM 588 C C . ASN A 1 71 ? -6.586 -3.258 15.696 1.00 97.12 71 ASN A C 1
ATOM 590 O O . ASN A 1 71 ? -6.053 -4.290 16.088 1.00 97.12 71 ASN A O 1
ATOM 594 N N . THR A 1 72 ? -7.535 -3.252 14.756 1.00 96.62 72 THR A N 1
ATOM 595 C CA . THR A 1 72 ? -7.982 -4.464 14.070 1.00 96.62 72 THR A CA 1
ATOM 596 C C . THR A 1 72 ? -6.998 -4.818 12.960 1.00 96.62 72 TH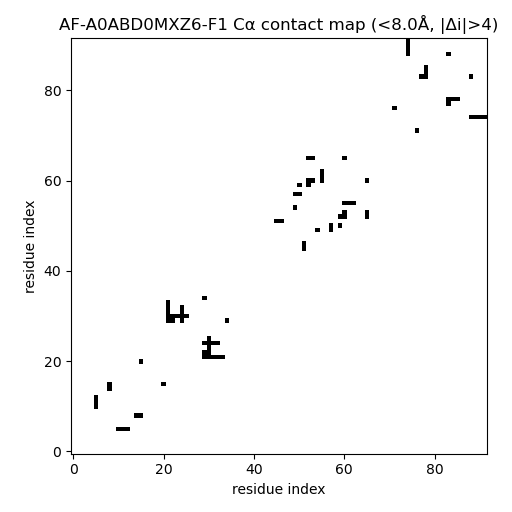R A C 1
ATOM 598 O O . THR A 1 72 ? -6.752 -4.030 12.047 1.00 96.62 72 THR A O 1
ATOM 601 N N . THR A 1 73 ? -6.453 -6.027 13.014 1.00 96.06 73 THR A N 1
ATOM 602 C CA . THR A 1 73 ? -5.518 -6.564 12.022 1.00 96.06 73 THR A CA 1
ATOM 603 C C . THR A 1 73 ? -6.184 -7.619 11.139 1.00 96.06 73 THR A C 1
ATOM 605 O O . THR A 1 73 ? -7.265 -8.128 11.439 1.00 96.06 73 THR A O 1
ATOM 608 N N . PHE A 1 74 ? -5.521 -8.012 10.046 1.00 94.56 74 PHE A N 1
ATOM 609 C CA . PHE A 1 74 ? -6.017 -9.117 9.220 1.00 94.56 74 PHE A CA 1
ATOM 610 C C . PHE A 1 74 ? -6.036 -10.455 9.980 1.00 94.56 74 PHE A C 1
ATOM 612 O O . PHE A 1 74 ? -6.904 -11.286 9.727 1.00 94.56 74 PHE A O 1
ATOM 619 N N . HIS A 1 75 ? -5.138 -10.638 10.954 1.00 94.81 75 HIS A N 1
ATOM 620 C 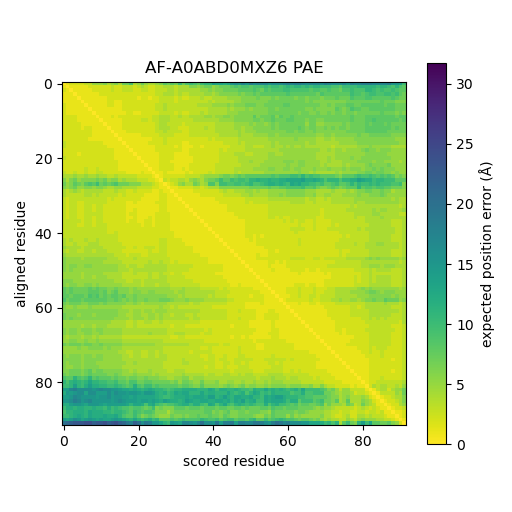CA . HIS A 1 75 ? -5.144 -11.792 11.854 1.00 94.81 75 HIS A CA 1
ATOM 621 C C . HIS A 1 75 ? -6.456 -11.876 12.654 1.00 94.81 75 HIS A C 1
ATOM 623 O O . HIS A 1 75 ? -7.072 -12.939 12.704 1.00 94.81 75 HIS A O 1
ATOM 629 N N . ASP A 1 76 ? -6.928 -10.755 13.207 1.00 93.94 76 ASP A N 1
ATOM 630 C CA . ASP A 1 76 ? -8.179 -10.716 13.979 1.00 93.94 76 ASP A CA 1
ATOM 631 C C . ASP A 1 76 ? -9.390 -11.055 13.105 1.00 93.94 76 ASP A C 1
ATOM 633 O O . ASP A 1 76 ? -10.272 -11.810 13.516 1.00 93.94 76 ASP A O 1
ATOM 637 N N . VAL A 1 77 ? -9.399 -10.553 11.864 1.00 94.88 77 VAL A N 1
ATOM 638 C CA . VAL A 1 77 ? -10.436 -10.889 10.881 1.00 94.88 77 VAL A CA 1
ATOM 639 C C . VAL A 1 77 ? -10.440 -12.390 10.601 1.00 94.88 77 VAL A C 1
ATOM 641 O O . VAL A 1 77 ? -11.503 -13.004 10.640 1.00 94.88 77 VAL A O 1
ATOM 644 N N . LEU A 1 78 ? -9.274 -12.995 10.351 1.00 94.44 78 LEU A N 1
ATOM 645 C CA . LEU A 1 78 ? -9.172 -14.423 10.047 1.00 94.44 78 LEU A CA 1
ATOM 646 C C . LEU A 1 78 ? -9.642 -15.294 11.212 1.00 94.44 78 LEU A C 1
ATOM 648 O O . LEU A 1 78 ? -10.447 -16.195 10.984 1.00 94.44 78 LEU A O 1
ATOM 652 N N . LEU A 1 79 ? -9.219 -15.008 12.445 1.00 93.81 79 LEU A N 1
ATOM 653 C CA . LEU A 1 79 ? -9.697 -15.742 13.621 1.00 93.81 79 LEU A CA 1
ATOM 654 C C . LEU A 1 79 ? -11.213 -15.622 13.807 1.00 93.81 79 LEU A C 1
ATOM 656 O O . LEU A 1 79 ? -11.857 -16.570 14.240 1.00 93.81 79 LEU A O 1
ATOM 660 N N . HIS A 1 80 ? -11.800 -14.473 13.471 1.00 94.00 80 HIS A N 1
ATOM 661 C CA . HIS A 1 80 ? -13.234 -14.267 13.649 1.00 94.00 80 HIS A CA 1
ATOM 662 C C . HIS A 1 80 ? -14.092 -14.976 12.590 1.00 94.00 80 HIS A C 1
ATOM 664 O O . HIS A 1 80 ? -15.214 -15.388 12.880 1.00 94.00 80 HIS A O 1
ATOM 670 N N . VAL A 1 81 ? -13.599 -15.092 11.351 1.00 95.75 81 VAL A N 1
ATOM 671 C CA . VAL A 1 81 ? -14.386 -15.626 10.220 1.00 95.75 81 VAL A CA 1
ATOM 672 C C . VAL A 1 81 ? -14.084 -17.085 9.888 1.00 95.75 81 VAL A C 1
ATOM 674 O O . VAL A 1 81 ? -14.808 -17.694 9.100 1.00 95.75 81 VAL A O 1
ATOM 677 N N . THR A 1 82 ? -13.019 -17.650 10.451 1.00 92.81 82 THR A N 1
ATOM 678 C CA . THR A 1 82 ? -12.596 -19.033 10.200 1.00 92.81 82 THR A CA 1
ATOM 679 C C . THR A 1 82 ? -12.607 -19.849 11.493 1.00 92.81 82 THR A C 1
ATOM 681 O O . THR A 1 82 ? -12.583 -19.292 12.582 1.00 92.81 82 THR A O 1
ATOM 684 N N . ASN A 1 83 ? -12.610 -21.181 11.388 1.00 90.69 83 ASN A N 1
ATOM 685 C CA . ASN A 1 83 ? -12.504 -22.081 12.549 1.00 90.69 83 ASN A CA 1
ATOM 686 C C . ASN A 1 83 ? -11.048 -22.247 13.020 1.00 90.69 83 ASN A C 1
ATOM 688 O O . ASN A 1 83 ? -10.621 -23.358 13.325 1.00 90.69 83 ASN A O 1
ATOM 692 N N . THR A 1 84 ? -10.276 -21.169 12.983 1.00 89.12 84 THR A N 1
ATOM 693 C CA . THR A 1 84 ? -8.843 -21.179 13.271 1.00 89.12 84 T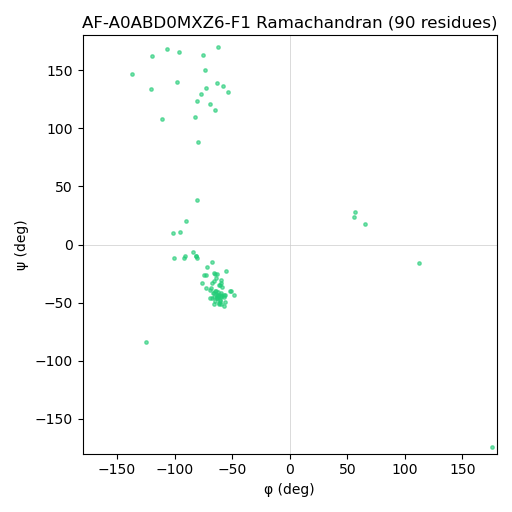HR A CA 1
ATOM 694 C C . THR A 1 84 ? -8.610 -20.751 14.718 1.00 89.12 84 THR A C 1
ATOM 696 O O . THR A 1 84 ? -9.291 -19.847 15.203 1.00 89.12 84 THR A O 1
ATOM 699 N N . GLU A 1 85 ? -7.678 -21.395 15.417 1.00 88.19 85 GLU A N 1
ATOM 700 C CA . GLU A 1 85 ? -7.386 -21.125 16.827 1.00 88.19 85 GLU A CA 1
ATOM 701 C C . GLU A 1 85 ? -6.209 -20.152 17.006 1.00 88.19 85 GLU A C 1
ATOM 703 O O . GLU A 1 85 ? -5.440 -19.853 16.087 1.00 88.19 85 GLU A O 1
ATOM 708 N N . GLU A 1 86 ? -6.058 -19.627 18.225 1.00 82.31 86 GLU A N 1
ATOM 709 C CA . GLU A 1 86 ? -4.930 -18.760 18.556 1.00 82.31 86 GLU A CA 1
ATOM 710 C C . GLU A 1 86 ? -3.610 -19.546 18.463 1.00 82.31 86 GLU A C 1
ATOM 712 O O . GLU A 1 86 ? -3.367 -20.476 19.228 1.00 82.31 86 GLU A O 1
ATOM 717 N N . GLY A 1 87 ? -2.746 -19.150 17.525 1.00 87.44 87 GLY A N 1
ATOM 718 C CA . GLY A 1 87 ? -1.462 -19.806 17.252 1.00 87.44 87 GLY A CA 1
ATOM 719 C C . GLY A 1 87 ? -1.387 -20.511 15.897 1.00 87.44 87 GLY A C 1
ATOM 720 O O . GLY A 1 87 ? -0.283 -20.751 15.411 1.00 87.44 87 GLY A O 1
ATOM 721 N N . ASP A 1 88 ? -2.525 -20.761 15.251 1.00 90.88 88 ASP A N 1
ATOM 722 C CA . ASP A 1 88 ? -2.564 -21.319 13.894 1.00 90.88 88 ASP A CA 1
ATOM 723 C C . ASP A 1 88 ? -2.143 -20.291 12.828 1.00 90.88 88 ASP A C 1
ATOM 725 O O . ASP A 1 88 ? -1.655 -20.655 11.756 1.00 90.88 88 ASP A O 1
ATOM 729 N N . ILE A 1 89 ? -2.326 -18.998 13.118 1.00 92.19 89 ILE A N 1
ATOM 730 C CA . ILE A 1 89 ? -1.952 -17.877 12.248 1.00 92.19 89 ILE A CA 1
ATOM 731 C C . ILE A 1 89 ? -0.952 -16.997 12.987 1.00 92.19 89 ILE A C 1
ATOM 733 O O . ILE A 1 89 ? -1.146 -16.647 14.152 1.00 92.19 89 ILE A O 1
ATOM 737 N N . GLN A 1 90 ? 0.123 -16.607 12.304 1.00 91.81 90 GLN A N 1
ATOM 738 C CA . GLN A 1 90 ? 1.100 -15.685 12.862 1.00 91.81 90 GLN A CA 1
ATOM 739 C C . GLN A 1 90 ? 0.481 -14.312 13.145 1.00 91.81 90 GLN A C 1
ATOM 741 O O . GLN A 1 90 ? -0.258 -13.758 12.327 1.00 91.81 90 GLN A O 1
ATOM 746 N N . LYS A 1 91 ? 0.854 -13.731 14.286 1.00 88.06 91 LYS A N 1
ATOM 747 C CA . LYS A 1 91 ? 0.662 -12.302 14.543 1.00 88.06 91 LYS A CA 1
ATOM 748 C C . LYS A 1 91 ? 1.749 -11.546 13.776 1.00 88.06 91 LYS A C 1
ATOM 750 O O . LYS A 1 91 ? 2.916 -11.938 13.835 1.00 88.06 91 LYS A O 1
ATOM 755 N N . SER A 1 92 ? 1.344 -10.538 13.006 1.00 68.75 92 SER A N 1
ATOM 756 C CA . SER A 1 92 ? 2.269 -9.652 12.289 1.00 68.75 92 SER A CA 1
ATOM 757 C C . SER A 1 92 ? 2.845 -8.579 13.201 1.00 68.75 92 SER A C 1
ATOM 759 O O . SER A 1 92 ? 2.203 -8.263 14.226 1.00 68.75 92 SER A O 1
#

Sequence (92 aa):
FLRKLAELYENDISRLELFVGGLLESQEGPGPVFSTIILDQFERIRNADRFWFENIQNGLFTEEEIRAIRNTTFHDVLLHVTNTEEGDIQKS

Radius of gyration: 21.29 Å; Cα contacts (8 Å, |Δi|>4): 45; chains: 1; bounding box: 42×37×50 Å

Nearest PDB structures (foldseek):
  7d3e-assembly1_C  TM=9.837E-01  e=5.096E-06  Homo sapiens
  7d3f-assembly1_C  TM=9.839E-01  e=1.276E-05  Homo sapiens

Organism: Cirrhinus mrigala (NCBI:txid683832)

Mean predicted aligned error: 4.33 Å

Foldseek 3Di:
DVVVVCVVQVVDPVSDDPVNVQVVQDDPHTHPSCVVVVVVVVCCCQVVDPVRVPNVVNVPDDPVVSVVVVPDDVVNVCVVPDVDDPPNDDDD

Secondary structure (DSSP, 8-state):
-HHHHHHHTTT-GGG--HHHHHHHT-SSS--HHHHHHHHHHHHHHHHH-TT-TT-GGG-SS-HHHHHHHHH--HHHHHHHHSS--TTTS---